Protein AF-A0A1G2ZYJ8-F1 (afdb_monomer_lite)

Radius of gyration: 24.48 Å; chains: 1; bounding box: 48×69×40 Å

Secondary structure (DSSP, 8-state):
-------------------------STT-PPTT-SS-HHHHHHHS-S--S-HHHHHHHHHHHHHHHHHHHHHHHH--

pLDDT: mean 77.49, std 17.86, range [42.22, 96.19]

Sequence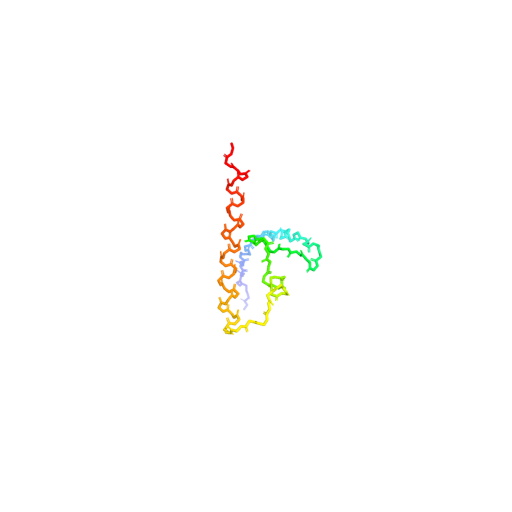 (77 aa):
SAGSATAASRPCGSGARPTHVMPTGGDSAVPPGACIPWQQKRQDLAAVHGDEVLIQEVWDGIDRLANAYIWQILLSF

Structure (mmCIF, N/CA/C/O backbone):
data_AF-A0A1G2ZYJ8-F1
#
_entry.id   AF-A0A1G2ZYJ8-F1
#
loop_
_atom_site.group_PDB
_atom_site.id
_atom_site.type_symbol
_atom_site.label_atom_id
_atom_site.label_alt_id
_atom_site.label_comp_id
_atom_site.label_asym_id
_atom_site.label_entity_id
_atom_site.label_seq_id
_atom_site.pdbx_PDB_ins_code
_atom_site.Cartn_x
_atom_site.Cartn_y
_atom_site.Cartn_z
_atom_site.occupancy
_atom_site.B_iso_or_equiv
_atom_site.auth_seq_id
_atom_site.auth_comp_id
_atom_site.auth_asym_id
_atom_site.auth_atom_id
_atom_site.pdbx_PDB_model_num
ATOM 1 N N . SER A 1 1 ? -39.017 -62.006 -10.761 1.00 42.22 1 SER A N 1
ATOM 2 C CA . SER A 1 1 ? -37.757 -62.486 -11.370 1.00 42.22 1 SER A CA 1
ATOM 3 C C . SER A 1 1 ? -37.329 -61.454 -12.406 1.00 42.22 1 SER A C 1
ATOM 5 O O . SER A 1 1 ? -37.931 -61.367 -13.458 1.00 42.22 1 SER A O 1
ATOM 7 N N . ALA A 1 2 ? -36.605 -60.419 -11.986 1.00 43.88 2 ALA A N 1
ATOM 8 C CA . ALA A 1 2 ? -35.139 -60.347 -11.970 1.00 43.88 2 ALA A CA 1
ATOM 9 C C . ALA A 1 2 ? -34.568 -59.977 -13.352 1.00 43.88 2 ALA A C 1
ATOM 11 O O . ALA A 1 2 ? -34.663 -60.767 -14.283 1.00 43.88 2 ALA A O 1
ATOM 12 N N . GLY A 1 3 ? -33.942 -58.794 -13.430 1.00 45.44 3 GLY A N 1
ATOM 13 C CA . GLY A 1 3 ? -32.961 -58.477 -14.470 1.00 45.44 3 GLY A CA 1
ATOM 14 C C . GLY A 1 3 ? -33.226 -57.244 -15.336 1.00 45.44 3 GLY A C 1
ATOM 15 O O . GLY A 1 3 ? -33.203 -57.374 -16.552 1.00 45.44 3 GLY A O 1
ATOM 16 N N . SER A 1 4 ? -33.399 -56.050 -14.757 1.00 49.16 4 SER A N 1
ATOM 17 C CA . SER A 1 4 ? -33.186 -54.802 -15.513 1.00 49.16 4 SER A CA 1
ATOM 18 C C . SER A 1 4 ? -31.813 -54.243 -15.159 1.00 49.16 4 SER A C 1
ATOM 20 O O . SER A 1 4 ? -31.593 -53.749 -14.055 1.00 49.16 4 SER A O 1
ATOM 22 N N . ALA A 1 5 ? -30.875 -54.401 -16.091 1.00 45.81 5 ALA A N 1
ATOM 23 C CA . ALA A 1 5 ? -29.504 -53.934 -15.989 1.00 45.81 5 ALA A CA 1
ATOM 24 C C . ALA A 1 5 ? -29.451 -52.401 -16.054 1.00 45.81 5 ALA A C 1
ATOM 26 O O . ALA A 1 5 ? -29.702 -51.794 -17.094 1.00 45.81 5 ALA A O 1
ATOM 27 N N . THR A 1 6 ? -29.097 -51.771 -14.937 1.00 48.50 6 THR A N 1
ATOM 28 C CA . THR A 1 6 ? -28.779 -50.344 -14.872 1.00 48.50 6 THR A CA 1
ATOM 29 C C . THR A 1 6 ? -27.377 -50.133 -15.444 1.00 48.50 6 THR A C 1
ATOM 31 O O . THR A 1 6 ? -26.377 -50.261 -14.739 1.00 48.50 6 THR A O 1
ATOM 34 N N . ALA A 1 7 ? -27.279 -49.826 -16.737 1.00 48.22 7 ALA A N 1
ATOM 35 C CA . ALA A 1 7 ? -26.048 -49.319 -17.336 1.00 48.22 7 ALA A CA 1
ATOM 36 C C . ALA A 1 7 ? -25.846 -47.860 -16.893 1.00 48.22 7 ALA A C 1
ATOM 38 O O . ALA A 1 7 ? -26.193 -46.915 -17.596 1.00 48.22 7 ALA A O 1
ATOM 39 N N . ALA A 1 8 ? -25.337 -47.676 -15.674 1.00 54.19 8 ALA A N 1
ATOM 40 C CA . ALA A 1 8 ? -24.877 -46.382 -15.198 1.00 54.19 8 ALA A CA 1
ATOM 41 C C . ALA A 1 8 ? -23.567 -46.039 -15.920 1.00 54.19 8 ALA A C 1
ATOM 43 O O . ALA A 1 8 ? -22.487 -46.491 -15.536 1.00 54.19 8 ALA A O 1
ATOM 44 N N . SER A 1 9 ? -23.671 -45.255 -16.989 1.00 56.62 9 SER A N 1
ATOM 45 C CA . SER A 1 9 ? -22.538 -44.607 -17.643 1.00 56.62 9 SER A CA 1
ATOM 46 C C . SER A 1 9 ? -21.843 -43.703 -16.624 1.00 56.62 9 SER A C 1
ATOM 48 O O . SER A 1 9 ? -22.292 -42.591 -16.360 1.00 56.62 9 SER A O 1
ATOM 50 N N . ARG A 1 10 ? -20.769 -44.191 -15.996 1.00 61.06 10 ARG A N 1
ATOM 51 C CA . ARG A 1 10 ? -19.885 -43.367 -15.164 1.00 61.06 10 ARG A CA 1
ATOM 52 C C . ARG A 1 10 ? -19.199 -42.369 -16.099 1.00 61.06 10 ARG A C 1
ATOM 54 O O . ARG A 1 10 ? -18.514 -42.826 -17.015 1.00 61.06 10 ARG A O 1
ATOM 61 N N . PRO A 1 11 ? -19.318 -41.045 -15.908 1.00 62.88 11 PRO A N 1
ATOM 62 C CA . PRO A 1 11 ? -18.387 -40.141 -16.554 1.00 62.88 11 PRO A CA 1
ATOM 63 C C . PRO A 1 11 ? -16.996 -40.478 -16.020 1.00 62.88 11 PRO A C 1
ATOM 65 O O . PRO A 1 11 ? -16.778 -40.508 -14.806 1.00 62.88 11 PRO A O 1
ATOM 68 N N . CYS A 1 12 ? -16.096 -40.814 -16.942 1.00 52.31 12 CYS A N 1
ATOM 69 C CA . CYS A 1 12 ? -14.680 -41.025 -16.689 1.00 52.31 12 CYS A CA 1
ATOM 70 C C . CYS A 1 12 ? -14.145 -39.949 -15.743 1.00 52.31 12 CYS A C 1
ATOM 72 O O . CYS A 1 12 ? -14.475 -38.772 -15.895 1.00 52.31 12 CYS A O 1
ATOM 74 N N . GLY A 1 13 ? -13.323 -40.372 -14.779 1.00 60.56 13 GLY A N 1
ATOM 75 C CA . GLY A 1 13 ? -12.638 -39.489 -13.845 1.00 60.56 13 GLY A CA 1
ATOM 76 C C . GLY A 1 13 ? -11.922 -38.373 -14.597 1.00 60.56 13 GLY A C 1
ATOM 77 O O . GLY A 1 13 ? -10.867 -38.586 -15.188 1.00 60.56 13 GLY A O 1
ATOM 78 N N . SER A 1 14 ? -12.536 -37.192 -14.596 1.00 60.59 14 SER A N 1
ATOM 79 C CA . SER A 1 14 ? -11.938 -35.972 -15.110 1.00 60.59 14 SER A CA 1
ATOM 80 C C . SER A 1 14 ? -10.829 -35.593 -14.146 1.00 60.59 14 SER A C 1
ATOM 82 O O . SER A 1 14 ? -11.089 -35.350 -12.967 1.00 60.59 14 SER A O 1
ATOM 84 N N . GLY A 1 15 ? -9.599 -35.631 -14.656 1.00 58.22 15 GLY A N 1
ATOM 85 C CA . GLY A 1 15 ? -8.363 -35.524 -13.901 1.00 58.22 15 GLY A CA 1
ATOM 86 C C . GLY A 1 15 ? -8.412 -34.448 -12.827 1.00 58.22 15 GLY A C 1
ATOM 87 O O . GLY A 1 15 ? -8.662 -33.275 -13.108 1.00 58.22 15 GLY A O 1
ATOM 88 N N . ALA A 1 16 ? -8.127 -34.861 -11.593 1.00 56.88 16 ALA A N 1
ATOM 89 C CA . ALA A 1 16 ? -7.683 -33.945 -10.566 1.00 56.88 16 ALA A CA 1
ATOM 90 C C . ALA A 1 16 ? -6.495 -33.177 -11.152 1.00 56.88 16 ALA A C 1
ATOM 92 O O . ALA A 1 16 ? -5.428 -33.746 -11.392 1.00 56.88 16 ALA A O 1
ATOM 93 N N . ARG A 1 17 ? -6.703 -31.891 -11.448 1.00 60.47 17 ARG A N 1
ATOM 94 C CA . ARG A 1 17 ? -5.600 -30.971 -11.702 1.00 60.47 17 ARG A CA 1
ATOM 95 C C . ARG A 1 17 ? -4.690 -31.132 -10.485 1.00 60.47 17 ARG A C 1
ATOM 97 O O . ARG A 1 17 ? -5.206 -30.964 -9.377 1.00 60.47 17 ARG A O 1
ATOM 104 N N . PRO A 1 18 ? -3.398 -31.477 -10.622 1.00 57.00 18 PRO A N 1
ATOM 105 C CA . PRO A 1 18 ? -2.510 -31.292 -9.499 1.00 57.00 18 PRO A CA 1
ATOM 106 C C . PRO A 1 18 ? -2.565 -29.792 -9.237 1.00 57.00 18 PRO A C 1
ATOM 108 O O . PRO A 1 18 ? -2.078 -28.985 -10.031 1.00 57.00 18 PRO A O 1
ATOM 111 N N . THR A 1 19 ? -3.272 -29.399 -8.181 1.00 60.59 19 THR A N 1
ATOM 112 C CA . THR A 1 19 ? -3.074 -28.100 -7.573 1.00 60.59 1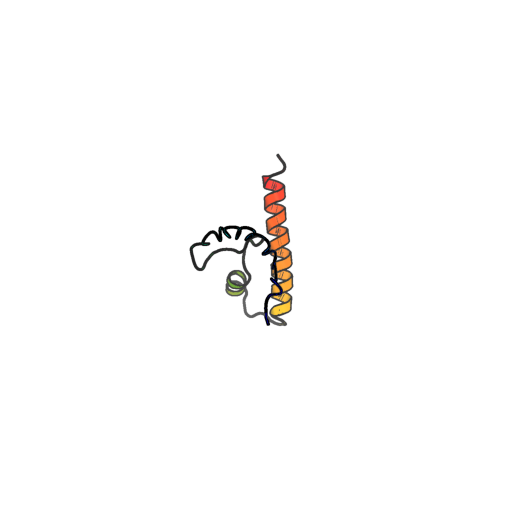9 THR A CA 1
ATOM 113 C C . THR A 1 19 ? -1.622 -28.141 -7.143 1.00 60.59 19 THR A C 1
ATOM 115 O O . THR A 1 19 ? -1.294 -28.656 -6.077 1.00 60.59 19 THR A O 1
ATOM 118 N N . HIS A 1 20 ? -0.733 -27.682 -8.020 1.00 64.88 20 HIS A N 1
ATOM 119 C CA . HIS A 1 20 ? 0.586 -27.241 -7.630 1.00 64.88 20 HIS A CA 1
ATOM 120 C C . HIS A 1 20 ? 0.343 -26.017 -6.745 1.00 64.88 20 HIS A C 1
ATOM 122 O O . HIS A 1 20 ? 0.418 -24.870 -7.181 1.00 64.88 20 HIS A O 1
ATOM 128 N N . VAL A 1 21 ? -0.077 -26.281 -5.507 1.00 62.97 21 VAL A N 1
ATOM 129 C CA . VAL A 1 21 ? 0.013 -25.331 -4.418 1.00 62.97 21 VAL A CA 1
ATOM 130 C C . VAL A 1 21 ? 1.502 -25.289 -4.158 1.00 62.97 21 VAL A C 1
ATOM 132 O O . VAL A 1 21 ? 2.062 -26.194 -3.542 1.00 62.97 21 VAL A O 1
ATOM 135 N N . MET A 1 22 ? 2.166 -24.310 -4.763 1.00 64.38 22 MET A N 1
ATOM 136 C CA . MET A 1 22 ? 3.549 -24.030 -4.426 1.00 64.38 22 MET A CA 1
ATOM 137 C C . MET A 1 22 ? 3.540 -23.744 -2.920 1.00 64.38 22 MET A C 1
ATOM 139 O O . MET A 1 22 ? 2.780 -22.866 -2.503 1.00 64.38 22 MET A O 1
ATOM 143 N N . PRO A 1 23 ? 4.271 -24.502 -2.086 1.00 58.88 23 PRO A N 1
ATOM 144 C CA . PRO A 1 23 ? 4.348 -24.185 -0.675 1.00 58.88 23 PRO A CA 1
ATOM 145 C C . PRO A 1 23 ? 5.063 -22.841 -0.591 1.00 58.88 23 PRO A C 1
ATOM 147 O O . PRO A 1 23 ? 6.268 -22.753 -0.822 1.00 58.88 23 PRO A O 1
ATOM 150 N N . THR A 1 24 ? 4.310 -21.772 -0.345 1.00 60.00 24 THR A N 1
ATOM 151 C CA . THR A 1 24 ? 4.877 -20.477 0.012 1.00 60.00 24 THR A CA 1
ATOM 152 C C . THR A 1 24 ? 5.558 -20.680 1.358 1.00 60.00 24 THR A C 1
ATOM 154 O O . THR A 1 24 ? 4.908 -20.714 2.399 1.00 60.00 24 THR A O 1
ATOM 157 N N . GLY A 1 25 ? 6.855 -20.977 1.310 1.00 51.38 25 GLY A N 1
ATOM 158 C CA . GLY A 1 25 ? 7.664 -21.231 2.488 1.00 51.38 25 GLY A CA 1
ATOM 159 C C . GLY A 1 25 ? 7.762 -19.975 3.345 1.00 51.38 25 GLY A C 1
ATOM 160 O O . GLY A 1 25 ? 8.244 -18.947 2.878 1.00 51.38 25 GLY A O 1
ATOM 161 N N . GLY A 1 26 ? 7.342 -20.110 4.602 1.00 52.84 26 GLY A N 1
ATOM 162 C CA . GLY A 1 26 ? 7.549 -19.146 5.677 1.00 52.84 26 GLY A CA 1
ATOM 163 C C . GLY A 1 26 ? 6.327 -18.286 5.983 1.00 52.84 26 GLY A C 1
ATOM 164 O O . GLY A 1 26 ? 5.643 -17.807 5.082 1.00 52.84 26 GLY A O 1
ATOM 165 N N . ASP A 1 27 ? 6.124 -18.018 7.272 1.00 56.22 27 ASP A N 1
ATOM 166 C CA . ASP A 1 27 ? 5.110 -17.121 7.851 1.00 56.22 27 ASP A CA 1
ATOM 167 C C . ASP A 1 27 ? 5.207 -15.646 7.377 1.00 56.22 27 ASP A C 1
ATOM 169 O O . ASP A 1 27 ? 4.520 -14.770 7.895 1.00 56.22 27 ASP A O 1
ATOM 173 N N . SER A 1 28 ? 6.042 -15.373 6.369 1.00 57.00 28 SER A N 1
ATOM 174 C CA . SER A 1 28 ? 6.296 -14.069 5.748 1.00 57.00 28 SER A CA 1
ATOM 175 C C . SER A 1 28 ? 6.022 -14.075 4.238 1.00 57.00 28 SER A C 1
ATOM 177 O O . SER A 1 28 ? 6.607 -13.288 3.492 1.00 57.00 28 SER A O 1
ATOM 179 N N . ALA A 1 29 ? 5.172 -14.980 3.749 1.00 68.44 29 ALA A N 1
ATOM 180 C CA . ALA A 1 29 ? 4.746 -14.965 2.357 1.00 68.44 29 ALA A CA 1
ATOM 181 C C . ALA A 1 29 ? 3.819 -13.766 2.104 1.00 68.44 29 ALA A C 1
ATOM 183 O O . ALA A 1 29 ? 2.654 -13.766 2.503 1.00 68.44 29 ALA A O 1
ATOM 184 N N . VAL A 1 30 ? 4.340 -12.736 1.433 1.00 79.56 30 VAL A N 1
ATOM 185 C CA .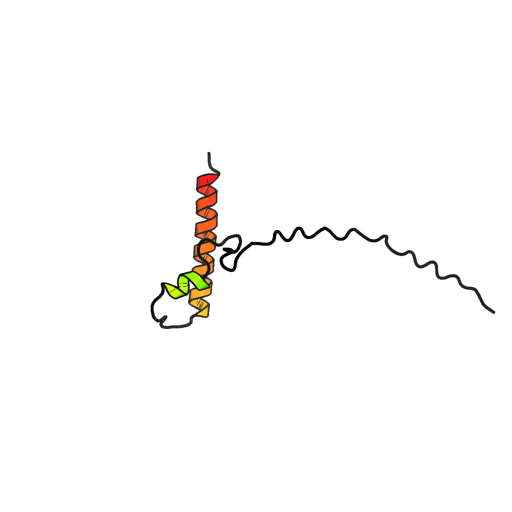 VAL A 1 30 ? 3.527 -11.611 0.957 1.00 79.56 30 VAL A CA 1
ATOM 186 C C . VAL A 1 30 ? 2.492 -12.153 -0.036 1.00 79.56 30 VAL A C 1
ATOM 188 O O . VAL A 1 30 ? 2.868 -12.871 -0.971 1.00 79.56 30 VAL A O 1
ATOM 191 N N . PRO A 1 31 ? 1.192 -11.861 0.152 1.00 81.50 31 PRO A N 1
ATOM 192 C CA . PRO A 1 31 ? 0.170 -12.373 -0.743 1.00 81.50 31 PRO A CA 1
ATOM 193 C C . PRO A 1 31 ? 0.356 -11.817 -2.163 1.00 81.50 31 PRO A C 1
ATOM 195 O O . PRO A 1 31 ? 0.813 -10.686 -2.343 1.00 81.50 31 PRO A O 1
ATOM 198 N N . PRO A 1 32 ? -0.010 -12.588 -3.201 1.00 81.12 32 PRO A N 1
ATOM 199 C CA . PRO A 1 32 ? 0.096 -12.123 -4.576 1.00 81.12 32 PRO A CA 1
ATOM 200 C C . PRO A 1 32 ? -0.778 -10.881 -4.788 1.00 81.12 32 PRO A C 1
ATOM 202 O O . PRO A 1 32 ? -1.950 -10.859 -4.410 1.00 81.12 32 PRO A O 1
ATOM 205 N N . GLY A 1 33 ? -0.205 -9.854 -5.417 1.00 86.12 33 GLY A N 1
ATOM 206 C CA . GLY A 1 33 ? -0.873 -8.567 -5.628 1.00 86.12 33 GLY A CA 1
ATOM 207 C C . GLY A 1 33 ? -0.786 -7.603 -4.443 1.00 86.12 33 GLY A C 1
ATOM 208 O O . GLY A 1 33 ? -1.374 -6.529 -4.520 1.00 86.12 33 GLY A O 1
ATOM 209 N N . ALA A 1 34 ? -0.058 -7.963 -3.386 1.00 90.12 34 ALA A N 1
ATOM 210 C CA . ALA A 1 34 ? 0.332 -7.061 -2.314 1.00 90.12 34 ALA A CA 1
ATOM 211 C C . ALA A 1 34 ? 1.849 -6.839 -2.335 1.00 90.12 34 ALA A C 1
ATOM 213 O O . ALA A 1 34 ? 2.615 -7.707 -2.761 1.00 90.12 34 ALA A O 1
ATOM 214 N N . CYS A 1 35 ? 2.282 -5.675 -1.870 1.00 92.31 35 CYS A N 1
ATOM 215 C CA . CYS A 1 35 ? 3.679 -5.375 -1.579 1.00 92.31 35 CYS A CA 1
ATOM 216 C C . CYS A 1 35 ? 3.923 -5.396 -0.068 1.00 92.31 35 CYS A C 1
ATOM 218 O O . CYS A 1 35 ? 4.944 -5.920 0.376 1.00 92.31 35 CYS A O 1
ATOM 220 N N . ILE A 1 36 ? 2.992 -4.842 0.717 1.00 92.94 36 ILE A N 1
ATOM 221 C CA . ILE A 1 36 ? 3.078 -4.770 2.177 1.00 92.94 36 ILE A CA 1
ATOM 222 C C . ILE A 1 36 ? 1.718 -5.169 2.773 1.00 92.94 36 ILE A C 1
ATOM 224 O O . ILE A 1 36 ? 0.782 -4.362 2.773 1.00 92.94 36 ILE A O 1
ATOM 228 N N . PRO A 1 37 ? 1.590 -6.391 3.324 1.00 91.62 37 PRO A N 1
ATOM 229 C CA . PRO A 1 37 ? 0.329 -6.853 3.888 1.00 91.62 37 PRO A CA 1
ATOM 230 C C . PRO A 1 37 ? -0.066 -6.029 5.118 1.00 91.62 37 PRO A C 1
ATOM 232 O O . PRO A 1 37 ? 0.793 -5.550 5.869 1.00 91.62 37 PRO A O 1
ATOM 235 N N . TRP A 1 38 ? -1.374 -5.914 5.364 1.00 91.00 38 TRP A N 1
ATOM 236 C CA . TRP A 1 38 ? -1.913 -5.142 6.486 1.00 91.00 38 TRP A CA 1
ATOM 237 C C . TRP A 1 38 ? -1.288 -5.514 7.837 1.00 91.00 38 TRP A C 1
ATOM 239 O O . TRP A 1 38 ? -0.953 -4.636 8.625 1.00 91.00 38 TRP A O 1
ATOM 249 N N . GLN A 1 39 ? -1.036 -6.803 8.081 1.00 89.75 39 GLN A N 1
ATOM 250 C CA . GLN A 1 39 ? -0.429 -7.309 9.317 1.00 89.75 39 GLN A CA 1
ATOM 251 C C . GLN A 1 39 ? 0.963 -6.725 9.580 1.00 89.75 39 GLN A C 1
ATOM 253 O O . GLN A 1 39 ? 1.340 -6.549 10.737 1.00 89.75 39 GLN A O 1
ATOM 258 N N . GLN A 1 40 ? 1.721 -6.431 8.521 1.00 91.69 40 GLN A N 1
ATOM 259 C CA . GLN A 1 40 ? 3.013 -5.763 8.621 1.00 91.69 40 GLN A CA 1
ATOM 260 C C . GLN A 1 40 ? 2.813 -4.255 8.764 1.00 91.69 40 GLN A C 1
ATOM 262 O O . GLN A 1 40 ? 3.359 -3.647 9.680 1.00 91.69 40 GLN A O 1
ATOM 267 N N . LYS A 1 41 ? 1.967 -3.652 7.919 1.00 91.44 41 LYS A N 1
ATOM 268 C CA . LYS A 1 41 ? 1.736 -2.204 7.950 1.00 91.44 41 LYS A CA 1
ATOM 269 C C . LYS A 1 41 ? 1.195 -1.722 9.296 1.00 91.44 41 LYS A C 1
ATOM 271 O O . LYS A 1 41 ? 1.543 -0.634 9.758 1.00 91.44 41 LYS A O 1
ATOM 276 N N . ARG A 1 42 ? 0.355 -2.531 9.938 1.00 89.69 42 ARG A N 1
ATOM 277 C CA . ARG A 1 42 ? -0.273 -2.204 11.212 1.00 89.69 42 ARG A CA 1
ATOM 278 C C . ARG A 1 42 ? 0.720 -2.063 12.362 1.00 89.69 42 ARG A C 1
ATOM 280 O O . ARG A 1 42 ? 0.442 -1.314 13.292 1.00 89.69 42 ARG A O 1
ATOM 287 N N . GLN A 1 43 ? 1.864 -2.739 12.280 1.00 90.06 43 GLN A N 1
ATOM 288 C CA . GLN A 1 43 ? 2.936 -2.642 13.274 1.00 90.06 43 GLN A CA 1
ATOM 289 C C . GLN A 1 43 ? 3.650 -1.285 13.206 1.00 90.06 43 GLN A C 1
ATOM 291 O O . GLN A 1 43 ? 4.072 -0.768 14.237 1.00 90.06 43 GLN A O 1
ATOM 296 N N . ASP A 1 44 ? 3.730 -0.690 12.011 1.00 89.38 44 ASP A N 1
ATOM 297 C CA . ASP A 1 44 ? 4.329 0.634 11.795 1.00 89.38 44 ASP A CA 1
ATOM 298 C C . ASP A 1 44 ? 3.361 1.778 12.130 1.00 89.38 44 ASP A C 1
ATOM 300 O O . ASP A 1 44 ? 3.771 2.902 12.431 1.00 89.38 44 ASP A O 1
ATOM 304 N N . LEU A 1 45 ? 2.057 1.520 12.020 1.00 86.56 45 LEU A N 1
ATOM 305 C CA . LEU A 1 45 ? 1.015 2.486 12.342 1.00 86.56 45 LEU A CA 1
ATOM 306 C C . LEU A 1 45 ? 0.894 2.615 13.866 1.00 86.56 45 LEU A C 1
ATOM 308 O O . LEU A 1 45 ? 0.667 1.632 14.570 1.00 86.56 45 LEU A O 1
ATOM 312 N N . ALA A 1 46 ? 0.976 3.851 14.372 1.00 81.06 46 ALA A N 1
ATOM 313 C CA . ALA A 1 46 ? 0.638 4.170 15.759 1.00 81.06 46 ALA A CA 1
ATOM 314 C C . ALA A 1 46 ? -0.824 3.785 16.086 1.00 81.06 46 ALA A C 1
ATOM 316 O O . ALA A 1 46 ? -1.550 3.233 15.253 1.00 81.06 46 ALA A O 1
ATOM 317 N N . ALA A 1 47 ? -1.286 4.069 17.309 1.00 80.38 47 ALA A N 1
ATOM 318 C CA . ALA A 1 47 ? -2.682 3.845 17.683 1.00 80.38 47 ALA A CA 1
ATOM 319 C C . ALA A 1 47 ? -3.624 4.419 16.606 1.00 80.38 47 ALA A C 1
ATOM 321 O O . ALA A 1 47 ? -3.638 5.620 16.343 1.00 80.38 47 ALA A O 1
ATOM 322 N N . VAL A 1 48 ? -4.364 3.533 15.938 1.00 81.12 48 VAL A N 1
ATOM 323 C CA . VAL A 1 48 ? -5.329 3.930 14.915 1.00 81.12 48 VAL A CA 1
ATOM 324 C C . VAL A 1 48 ? -6.529 4.515 15.639 1.00 81.12 48 VAL A C 1
ATOM 326 O O . VAL A 1 48 ? -7.127 3.872 16.500 1.00 81.12 48 VAL A O 1
ATOM 329 N N . HIS A 1 49 ? -6.860 5.754 15.298 1.00 79.69 49 HIS A N 1
ATOM 330 C CA . HIS A 1 49 ? -8.051 6.427 15.785 1.00 79.69 49 HIS A CA 1
ATOM 331 C C . HIS A 1 49 ? -9.152 6.278 14.731 1.00 79.69 49 HIS A C 1
ATOM 333 O O . HIS A 1 49 ? -9.125 6.974 13.719 1.00 79.69 49 HIS A O 1
ATOM 339 N N . GLY A 1 50 ? -10.103 5.366 14.950 1.00 85.25 50 GLY A N 1
ATOM 340 C CA . GLY A 1 50 ? -11.238 5.155 14.046 1.00 85.25 50 GLY A CA 1
ATOM 341 C C . GLY A 1 50 ? -11.536 3.683 13.773 1.00 85.25 50 GLY A C 1
ATOM 342 O O . GLY A 1 50 ? -11.165 2.813 14.559 1.00 85.25 50 GLY A O 1
ATOM 343 N N . ASP A 1 51 ? -12.231 3.429 12.663 1.00 91.88 51 ASP A N 1
ATOM 344 C CA . ASP A 1 51 ? -12.553 2.079 12.202 1.00 91.88 51 ASP A CA 1
ATOM 345 C C . ASP A 1 51 ? -11.346 1.450 11.494 1.00 91.88 51 ASP A C 1
ATOM 347 O O . ASP A 1 51 ? -10.956 1.842 10.393 1.00 91.88 51 ASP A O 1
ATOM 351 N N . GLU A 1 52 ? -10.752 0.470 12.165 1.00 92.25 52 GLU A N 1
ATOM 352 C CA . GLU A 1 52 ? -9.614 -0.307 11.686 1.00 92.25 52 GLU A CA 1
ATOM 353 C C . GLU A 1 52 ? -9.906 -1.020 10.357 1.00 92.25 52 GLU A C 1
ATOM 355 O O . GLU A 1 52 ? -9.028 -1.091 9.498 1.00 92.25 52 GLU A O 1
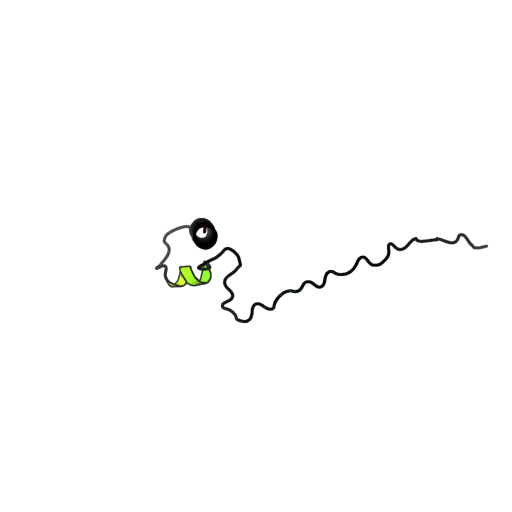ATOM 360 N N . VAL A 1 53 ? -11.135 -1.515 10.168 1.00 94.00 53 VAL A N 1
ATOM 361 C CA . VAL A 1 53 ? -11.519 -2.278 8.973 1.00 94.00 53 VAL A CA 1
ATOM 362 C C . VAL A 1 53 ? -11.500 -1.373 7.751 1.00 94.00 53 VAL A C 1
ATOM 364 O O . VAL A 1 53 ? -10.911 -1.724 6.733 1.00 94.00 53 VAL A O 1
ATOM 367 N N . LEU A 1 54 ? -12.065 -0.170 7.873 1.00 94.06 54 LEU A N 1
ATOM 368 C CA . LEU A 1 54 ? -12.066 0.810 6.787 1.00 94.06 54 LEU A CA 1
ATOM 369 C C . LEU A 1 54 ? -10.640 1.192 6.373 1.00 94.06 54 LEU A C 1
ATOM 371 O O . LEU A 1 54 ? -10.336 1.337 5.191 1.00 94.06 54 LEU A O 1
ATOM 375 N N . ILE A 1 55 ? -9.750 1.363 7.348 1.00 93.69 55 ILE A N 1
ATOM 376 C CA . ILE A 1 55 ? -8.365 1.750 7.074 1.00 93.69 55 ILE A CA 1
ATOM 377 C C . ILE A 1 55 ? -7.623 0.606 6.389 1.00 93.69 55 ILE A C 1
ATOM 379 O O . ILE A 1 55 ? -6.889 0.859 5.432 1.00 93.69 55 ILE A O 1
ATOM 383 N N . GLN A 1 56 ? -7.848 -0.633 6.827 1.00 94.50 56 GLN A N 1
ATOM 384 C CA . GLN A 1 56 ? -7.323 -1.810 6.150 1.00 94.50 56 GLN A CA 1
ATOM 385 C C . GLN A 1 56 ? -7.805 -1.882 4.694 1.00 94.50 56 GLN A C 1
ATOM 387 O O . GLN A 1 56 ? -6.988 -2.079 3.800 1.00 94.50 56 GLN A O 1
ATOM 392 N N . GLU A 1 57 ? -9.100 -1.693 4.431 1.00 95.06 57 GLU A N 1
ATOM 393 C CA . GLU A 1 57 ? -9.654 -1.747 3.070 1.00 95.06 57 GLU A CA 1
ATOM 394 C C . GLU A 1 57 ? -9.023 -0.696 2.150 1.00 95.06 57 GLU A C 1
ATOM 396 O O . GLU A 1 57 ? -8.632 -0.994 1.017 1.00 95.06 57 GLU A O 1
ATOM 401 N N . VAL A 1 58 ? -8.884 0.535 2.649 1.00 95.19 58 VAL A N 1
ATOM 402 C CA . VAL A 1 58 ? -8.229 1.622 1.914 1.00 95.19 58 VAL A CA 1
ATOM 403 C C . VAL A 1 58 ? -6.755 1.296 1.672 1.00 95.19 58 VAL A C 1
ATOM 405 O O . VAL A 1 58 ? -6.262 1.492 0.559 1.00 95.19 58 VAL A O 1
ATOM 408 N N . TRP A 1 59 ? -6.055 0.772 2.680 1.00 94.62 59 TRP A N 1
ATOM 409 C CA . TRP A 1 59 ? -4.660 0.357 2.555 1.00 94.62 59 TRP A CA 1
ATOM 410 C C . TRP A 1 59 ? -4.479 -0.737 1.502 1.00 94.62 59 TRP A C 1
ATOM 412 O O . TRP A 1 59 ? -3.679 -0.565 0.584 1.00 94.62 59 TRP A O 1
ATOM 422 N N . ASP A 1 60 ? -5.248 -1.821 1.593 1.00 94.88 60 ASP A N 1
ATOM 423 C CA . ASP A 1 60 ? -5.176 -2.952 0.668 1.00 94.88 60 ASP A CA 1
ATOM 424 C C . ASP A 1 60 ? -5.482 -2.508 -0.773 1.00 94.88 60 ASP A C 1
ATOM 426 O O . ASP A 1 60 ? -4.869 -2.996 -1.725 1.00 94.88 60 ASP A O 1
ATOM 430 N N . GLY A 1 61 ? -6.396 -1.549 -0.956 1.00 95.69 61 GLY A N 1
ATOM 431 C CA . GLY A 1 61 ? -6.666 -0.934 -2.256 1.00 95.69 61 GLY A CA 1
ATOM 432 C C . GLY A 1 61 ? -5.459 -0.179 -2.823 1.00 95.69 61 GLY A C 1
ATOM 433 O O . GLY A 1 61 ? -5.101 -0.367 -3.988 1.00 95.69 61 GLY A O 1
ATOM 434 N N . ILE A 1 62 ? -4.806 0.647 -2.002 1.00 96.19 62 ILE A N 1
ATOM 435 C CA . ILE A 1 62 ? -3.611 1.409 -2.396 1.00 96.19 62 ILE A CA 1
ATOM 436 C C . ILE A 1 62 ? -2.440 0.469 -2.699 1.00 96.19 62 ILE A C 1
ATOM 438 O O . ILE A 1 62 ? -1.772 0.635 -3.719 1.00 96.19 62 ILE A O 1
ATOM 442 N N . ASP A 1 63 ? -2.204 -0.529 -1.850 1.00 96.00 63 ASP A N 1
ATOM 443 C CA . ASP A 1 63 ? -1.094 -1.473 -1.988 1.00 96.00 63 ASP A CA 1
ATOM 4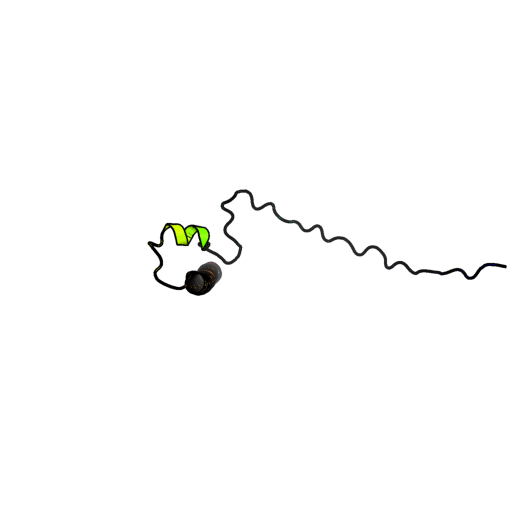44 C C . ASP A 1 63 ? -1.211 -2.304 -3.278 1.00 96.00 63 ASP A C 1
ATOM 446 O O . ASP A 1 63 ? -0.233 -2.465 -4.011 1.00 96.00 63 ASP A O 1
ATOM 450 N N . ARG A 1 64 ? -2.431 -2.717 -3.648 1.00 95.00 64 ARG A N 1
ATOM 451 C CA . ARG A 1 64 ? -2.707 -3.369 -4.941 1.00 95.00 64 ARG A CA 1
ATOM 452 C C . ARG A 1 64 ? -2.385 -2.476 -6.136 1.00 95.00 64 ARG A C 1
ATOM 454 O O . ARG A 1 64 ? -1.809 -2.944 -7.119 1.00 95.00 64 ARG A O 1
ATOM 461 N N . LEU A 1 65 ? -2.751 -1.195 -6.071 1.00 96.06 65 LEU A N 1
ATOM 462 C CA . LEU A 1 65 ? -2.438 -0.233 -7.133 1.00 96.06 65 LEU A CA 1
ATOM 463 C C . LEU A 1 65 ? -0.931 0.015 -7.234 1.00 96.06 65 LEU A C 1
ATOM 465 O O . LEU A 1 65 ? -0.393 0.063 -8.340 1.00 96.06 65 LEU A O 1
ATOM 469 N N . A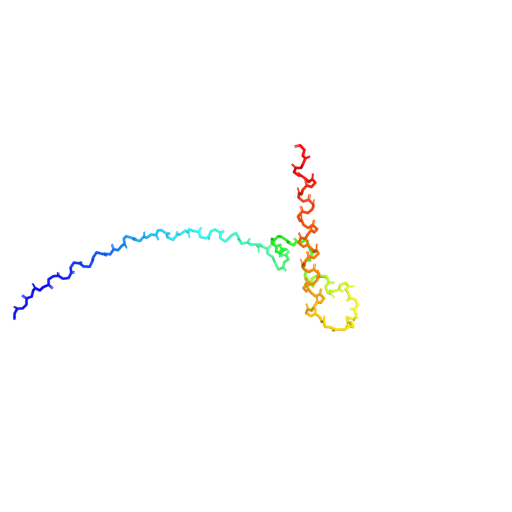LA A 1 66 ? -0.241 0.115 -6.097 1.00 95.81 66 ALA A N 1
ATOM 470 C CA . ALA A 1 66 ? 1.209 0.241 -6.051 1.00 95.81 66 ALA A CA 1
ATOM 471 C C . ALA A 1 66 ? 1.897 -0.988 -6.665 1.00 95.81 66 ALA A C 1
ATOM 473 O O . ALA A 1 66 ? 2.787 -0.834 -7.503 1.00 95.81 66 ALA A O 1
ATOM 474 N N . ASN A 1 67 ? 1.445 -2.198 -6.317 1.00 95.44 67 ASN A N 1
ATOM 475 C CA . ASN A 1 67 ? 1.937 -3.444 -6.903 1.00 95.44 67 ASN A CA 1
ATOM 476 C C . ASN A 1 67 ? 1.792 -3.437 -8.429 1.00 95.44 67 ASN A C 1
ATOM 478 O O . ASN A 1 67 ? 2.767 -3.663 -9.146 1.00 95.44 67 ASN A O 1
ATOM 482 N N . ALA A 1 68 ? 0.600 -3.104 -8.933 1.00 94.50 68 ALA A N 1
ATOM 483 C CA . ALA A 1 68 ? 0.348 -3.023 -10.367 1.00 94.50 68 ALA A CA 1
ATOM 484 C C . ALA A 1 68 ? 1.256 -1.991 -11.053 1.00 94.50 68 ALA A C 1
ATOM 486 O O . ALA A 1 68 ? 1.831 -2.291 -12.097 1.00 94.50 68 ALA A O 1
ATOM 487 N N . TYR A 1 69 ? 1.425 -0.804 -10.464 1.00 95.44 69 TYR A N 1
ATOM 488 C CA . TYR A 1 69 ? 2.264 0.261 -11.014 1.00 95.44 69 TYR A CA 1
ATOM 489 C C . TYR A 1 69 ? 3.739 -0.143 -11.133 1.00 95.44 69 TYR A C 1
ATOM 491 O O . TYR A 1 69 ? 4.351 0.101 -12.174 1.00 95.44 69 TYR A O 1
ATOM 499 N N . ILE A 1 70 ? 4.292 -0.815 -10.115 1.00 95.00 70 ILE A N 1
ATOM 500 C CA . ILE A 1 70 ? 5.660 -1.358 -10.161 1.00 95.00 70 ILE A CA 1
ATOM 501 C C . ILE A 1 70 ? 5.811 -2.277 -11.376 1.00 95.00 70 ILE A C 1
ATOM 503 O O . ILE A 1 70 ? 6.737 -2.106 -12.168 1.00 95.00 70 ILE A O 1
ATOM 507 N N . TRP A 1 71 ? 4.871 -3.204 -11.572 1.00 92.88 71 TRP A N 1
ATOM 508 C CA . TRP A 1 71 ? 4.899 -4.101 -12.725 1.00 92.88 71 TRP A CA 1
ATOM 509 C C . TRP A 1 71 ? 4.731 -3.375 -14.058 1.00 92.88 71 TRP A C 1
ATOM 511 O O . TRP A 1 71 ? 5.413 -3.734 -15.011 1.00 92.88 71 TRP A O 1
ATOM 521 N N . GLN A 1 72 ? 3.887 -2.342 -14.140 1.00 94.88 72 GLN A N 1
ATOM 522 C CA . GLN A 1 72 ? 3.758 -1.555 -15.370 1.00 94.88 72 GLN A CA 1
ATOM 523 C C . GLN A 1 72 ? 5.092 -0.911 -15.766 1.00 94.88 72 GLN A C 1
ATOM 525 O O . GLN A 1 72 ? 5.479 -1.006 -16.927 1.00 94.88 72 GLN A O 1
ATOM 530 N N . ILE A 1 73 ? 5.837 -0.323 -14.823 1.00 95.56 73 ILE A N 1
ATOM 531 C CA . ILE A 1 73 ? 7.166 0.246 -15.114 1.00 95.56 73 ILE A CA 1
ATOM 532 C C . ILE A 1 73 ? 8.144 -0.847 -15.557 1.00 95.56 73 ILE A C 1
ATOM 534 O O . ILE A 1 73 ? 8.877 -0.664 -16.525 1.00 95.56 73 ILE A O 1
ATOM 538 N N . LEU A 1 74 ? 8.150 -1.984 -14.858 1.00 94.38 74 LEU A N 1
ATOM 539 C CA . LEU A 1 74 ? 9.071 -3.091 -15.120 1.00 94.38 74 LEU A CA 1
ATOM 540 C C . LEU A 1 74 ? 8.760 -3.890 -16.388 1.00 94.38 74 LEU A C 1
ATOM 542 O O . LEU A 1 74 ? 9.559 -4.749 -16.725 1.00 94.38 74 LEU A O 1
ATOM 546 N N . LEU A 1 75 ? 7.618 -3.702 -17.048 1.00 93.56 75 LEU A N 1
ATOM 547 C CA . LEU A 1 75 ? 7.267 -4.420 -18.283 1.00 93.56 75 LEU A CA 1
ATOM 548 C C . LEU A 1 75 ? 7.160 -3.496 -19.506 1.00 93.56 75 LEU A C 1
ATOM 550 O O . LEU A 1 75 ? 7.000 -3.994 -20.616 1.00 93.56 75 LEU A O 1
ATOM 554 N N . SER A 1 76 ? 7.225 -2.174 -19.329 1.00 83.81 76 SER A N 1
ATOM 555 C CA . SER A 1 76 ? 7.001 -1.194 -20.407 1.00 83.81 76 SER A CA 1
ATOM 556 C C . SER A 1 76 ? 8.275 -0.819 -21.180 1.00 83.81 76 SER A C 1
ATOM 558 O O . SER A 1 76 ? 8.479 0.357 -21.484 1.00 83.81 76 SER A O 1
ATOM 560 N N . PHE A 1 77 ? 9.134 -1.792 -21.493 1.00 72.12 77 PHE A N 1
ATOM 561 C CA . PHE A 1 77 ? 10.359 -1.593 -22.282 1.00 72.12 77 PHE A CA 1
ATOM 562 C C . PHE A 1 77 ? 10.322 -2.288 -23.643 1.00 72.12 77 PHE A C 1
ATOM 564 O O . PHE A 1 77 ? 9.682 -3.357 -23.759 1.00 72.12 77 PHE A O 1
#

Foldseek 3Di:
DDDDDDPPPDDPPPDDDPPPPPPQPDPPRDDPLFDAQPVRVVVVDDPDDDDPVVVNVVVSVVRSVVSVVVVCVVPVD